Protein AF-A0A1J5P6S3-F1 (afdb_monomer)

Solvent-accessible surface area (backbone atoms only — not comparable to full-atom values): 5174 Å² total; per-residue (Å²): 116,70,64,47,45,66,69,67,75,54,89,78,96,72,59,39,54,82,40,40,67,39,47,73,73,63,68,40,80,93,71,64,87,89,67,84,77,89,79,81,87,77,91,87,67,101,62,62,53,92,80,32,70,66,57,36,54,51,51,52,49,52,54,48,36,40,70,43,73,99,59,31,59,46,68,81,62,124

Structure (mmCIF, N/CA/C/O backbone):
data_AF-A0A1J5P6S3-F1
#
_entry.id   AF-A0A1J5P6S3-F1
#
loop_
_atom_site.group_PDB
_atom_site.id
_atom_site.type_symbol
_atom_site.label_atom_id
_atom_site.label_alt_id
_atom_site.label_comp_id
_atom_site.label_asym_id
_atom_site.label_entity_id
_atom_site.label_seq_id
_atom_site.pdbx_PDB_ins_code
_atom_site.Cartn_x
_atom_site.Cartn_y
_atom_site.Cartn_z
_atom_site.occupancy
_atom_site.B_iso_or_equiv
_atom_site.auth_seq_id
_atom_site.auth_comp_id
_atom_site.auth_asym_id
_atom_site.auth_atom_id
_atom_site.pdbx_PDB_model_num
ATOM 1 N N . MET A 1 1 ? 3.960 9.461 -9.072 1.00 63.19 1 MET A N 1
ATOM 2 C CA . MET A 1 1 ? 5.084 8.517 -8.864 1.00 63.19 1 MET A CA 1
ATOM 3 C C . MET A 1 1 ? 5.116 7.460 -9.962 1.00 6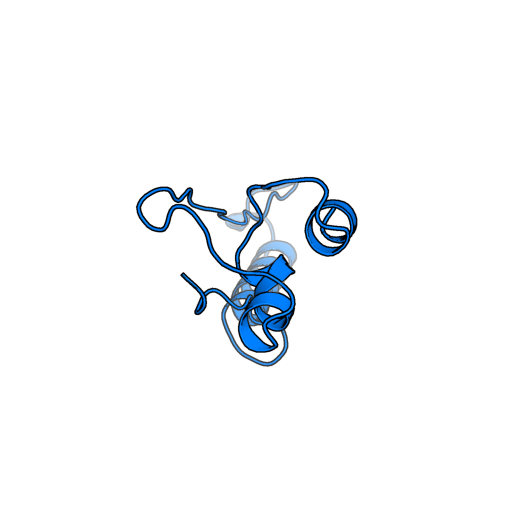3.19 1 MET A C 1
ATOM 5 O O . MET A 1 1 ? 6.097 7.431 -10.691 1.00 63.19 1 MET A O 1
ATOM 9 N N . HIS A 1 2 ? 4.039 6.690 -10.178 1.00 79.50 2 HIS A N 1
ATOM 10 C CA . HIS A 1 2 ? 3.955 5.690 -11.262 1.00 79.50 2 HIS A CA 1
ATOM 11 C C . HIS A 1 2 ? 4.333 6.223 -12.659 1.00 79.50 2 HIS A C 1
ATOM 13 O O . HIS A 1 2 ? 4.915 5.501 -13.460 1.00 79.50 2 HIS A O 1
ATOM 19 N N . GLN A 1 3 ? 4.075 7.503 -12.945 1.00 86.69 3 GLN A N 1
ATOM 20 C CA . GLN A 1 3 ? 4.307 8.078 -14.271 1.00 86.69 3 GLN A CA 1
ATOM 21 C C . GLN A 1 3 ? 5.786 8.142 -14.679 1.00 86.69 3 GLN A C 1
ATOM 23 O O . GLN A 1 3 ? 6.082 8.107 -15.866 1.00 86.69 3 GLN A O 1
ATOM 28 N N . TRP A 1 4 ? 6.717 8.187 -13.722 1.00 89.56 4 TRP A N 1
ATOM 29 C CA . TRP A 1 4 ? 8.149 8.099 -14.028 1.00 89.56 4 TRP A CA 1
ATOM 30 C C . TRP A 1 4 ? 8.537 6.717 -14.557 1.00 89.56 4 TRP A C 1
ATOM 32 O O . TRP A 1 4 ? 9.239 6.623 -15.561 1.00 89.56 4 TRP A O 1
ATOM 42 N N . ALA A 1 5 ? 8.041 5.656 -13.915 1.00 91.81 5 ALA A N 1
ATOM 43 C CA . ALA A 1 5 ? 8.276 4.284 -14.358 1.00 91.81 5 ALA A CA 1
ATOM 44 C C . ALA A 1 5 ? 7.603 4.013 -15.710 1.00 91.81 5 ALA A C 1
ATOM 46 O O . ALA A 1 5 ? 8.237 3.476 -16.611 1.00 91.81 5 ALA A O 1
ATOM 47 N N . LEU A 1 6 ? 6.362 4.480 -15.890 1.00 92.75 6 LEU A N 1
ATOM 48 C CA . LEU A 1 6 ? 5.640 4.369 -17.164 1.00 92.75 6 LEU A CA 1
ATOM 49 C C . LEU A 1 6 ? 6.316 5.138 -18.309 1.00 92.75 6 LEU A C 1
ATOM 51 O O . LEU A 1 6 ? 6.212 4.741 -19.463 1.00 92.75 6 LEU A O 1
ATOM 55 N N . ALA A 1 7 ? 7.026 6.226 -18.003 1.00 94.62 7 ALA A N 1
ATOM 56 C CA . ALA A 1 7 ? 7.823 6.971 -18.975 1.00 94.62 7 ALA A CA 1
ATOM 57 C C . ALA A 1 7 ? 9.205 6.339 -19.249 1.00 94.62 7 ALA A C 1
ATOM 59 O O . ALA A 1 7 ? 9.999 6.919 -19.986 1.00 94.62 7 ALA A O 1
ATOM 60 N N . GLY A 1 8 ? 9.521 5.185 -18.649 1.00 92.88 8 GLY A N 1
ATOM 61 C CA . GLY A 1 8 ? 10.799 4.494 -18.837 1.00 92.88 8 GLY A CA 1
ATOM 62 C C . GLY A 1 8 ? 11.990 5.184 -18.167 1.00 92.88 8 GLY A C 1
ATOM 63 O O . GLY A 1 8 ? 13.132 4.940 -18.546 1.00 92.88 8 GLY A O 1
ATOM 64 N N . LEU A 1 9 ? 11.750 6.049 -17.176 1.00 94.56 9 LEU A N 1
ATOM 65 C CA . LEU A 1 9 ? 12.797 6.852 -16.529 1.00 94.56 9 LEU A CA 1
ATOM 66 C C . LEU A 1 9 ? 13.527 6.118 -15.391 1.00 94.56 9 LEU A C 1
ATOM 68 O O . LEU A 1 9 ? 14.387 6.708 -14.739 1.00 94.56 9 LEU A O 1
ATOM 72 N N . GLY A 1 10 ? 13.201 4.848 -15.135 1.00 92.81 10 GLY A N 1
ATOM 73 C CA . GLY A 1 10 ? 13.921 4.008 -14.180 1.00 92.81 10 GLY A CA 1
ATOM 74 C C . GLY A 1 10 ? 13.056 2.978 -13.460 1.00 92.81 10 GLY A C 1
ATOM 75 O O . GLY A 1 10 ? 11.905 2.731 -13.817 1.00 92.81 10 GLY A O 1
ATOM 76 N N . ILE A 1 11 ? 13.647 2.385 -12.421 1.00 93.94 11 ILE A N 1
ATOM 77 C CA . ILE A 1 11 ? 13.038 1.374 -11.549 1.00 93.94 11 ILE A CA 1
ATOM 78 C C . ILE A 1 11 ? 12.641 2.044 -10.229 1.00 93.94 11 ILE A C 1
ATOM 80 O O . ILE A 1 11 ? 13.409 2.834 -9.680 1.00 93.94 11 ILE A O 1
ATOM 84 N N . ILE A 1 12 ? 11.460 1.718 -9.703 1.00 92.69 12 ILE A N 1
ATOM 85 C CA . ILE A 1 12 ? 10.932 2.283 -8.455 1.00 92.69 12 ILE A CA 1
ATOM 86 C C . ILE A 1 12 ? 10.265 1.188 -7.603 1.00 92.69 12 ILE A C 1
ATOM 88 O O . ILE A 1 12 ? 9.512 0.379 -8.146 1.00 92.69 12 ILE A O 1
ATOM 92 N N . PRO A 1 13 ? 10.504 1.146 -6.277 1.00 93.00 13 PRO A N 1
ATOM 93 C CA . PRO A 1 13 ? 9.731 0.297 -5.378 1.00 93.00 13 PRO A CA 1
ATOM 94 C C . PRO A 1 13 ? 8.331 0.890 -5.180 1.00 93.00 13 PRO A C 1
ATOM 96 O O . PRO A 1 13 ? 8.183 2.020 -4.715 1.00 93.00 13 PRO A O 1
ATOM 99 N N . LEU A 1 14 ? 7.303 0.123 -5.533 1.00 92.44 14 LEU A N 1
ATOM 100 C CA . LEU A 1 14 ? 5.895 0.488 -5.370 1.00 92.44 14 LEU A CA 1
ATOM 101 C C . LEU A 1 14 ? 5.149 -0.653 -4.680 1.00 92.44 14 LEU A C 1
ATOM 103 O O . LEU A 1 14 ? 5.518 -1.820 -4.816 1.00 92.44 14 LEU A O 1
ATOM 107 N N . ALA A 1 15 ? 4.100 -0.310 -3.935 1.00 93.12 15 ALA A N 1
ATOM 108 C CA . ALA A 1 15 ? 3.229 -1.311 -3.337 1.00 93.12 15 ALA A CA 1
ATOM 109 C C . ALA A 1 15 ? 2.443 -2.043 -4.431 1.00 93.12 15 ALA A C 1
ATOM 111 O O . ALA A 1 15 ? 1.975 -1.415 -5.382 1.00 93.12 15 ALA A O 1
ATOM 112 N N . SER A 1 16 ? 2.263 -3.356 -4.284 1.00 92.75 16 SER A N 1
ATOM 113 C CA . SER A 1 16 ? 1.606 -4.190 -5.297 1.00 92.75 16 SER A CA 1
ATOM 114 C C . SER A 1 16 ? 0.208 -3.686 -5.650 1.00 92.75 16 SER A C 1
ATOM 116 O O . SER A 1 16 ? -0.102 -3.553 -6.830 1.00 92.75 16 SER A O 1
ATOM 118 N N . TRP A 1 17 ? -0.589 -3.287 -4.659 1.00 93.75 17 TRP A N 1
ATOM 119 C CA . TRP A 1 17 ? -1.952 -2.795 -4.882 1.00 93.75 17 TRP A CA 1
ATOM 120 C C . TRP A 1 17 ? -2.028 -1.469 -5.655 1.00 93.75 17 TRP A C 1
ATOM 122 O O . TRP A 1 17 ? -3.071 -1.177 -6.230 1.00 93.75 17 TRP A O 1
ATOM 132 N N . ASP A 1 18 ? -0.954 -0.672 -5.692 1.00 93.12 18 ASP A N 1
ATOM 133 C CA . ASP A 1 18 ? -0.903 0.603 -6.430 1.00 93.12 18 ASP A CA 1
ATOM 134 C C . ASP A 1 18 ? -0.613 0.385 -7.928 1.00 93.12 18 ASP A C 1
ATOM 136 O O . ASP A 1 18 ? -0.977 1.201 -8.773 1.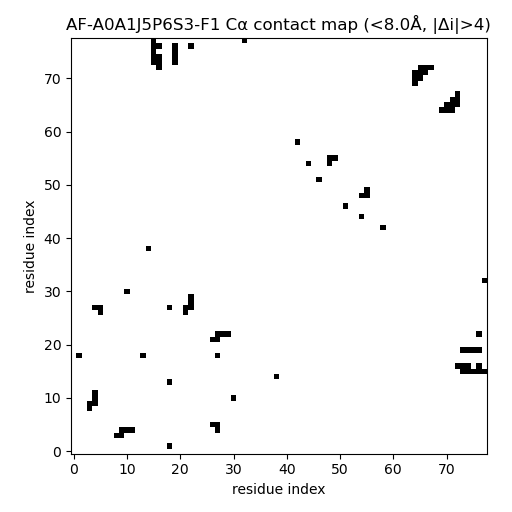00 93.12 18 ASP A O 1
ATOM 140 N N . VAL A 1 19 ? 0.027 -0.739 -8.277 1.00 93.75 19 VAL A N 1
ATOM 141 C CA . VAL A 1 19 ? 0.467 -1.050 -9.650 1.00 93.75 19 VAL A CA 1
ATOM 142 C C . VAL A 1 19 ? -0.082 -2.360 -10.210 1.00 93.75 19 VAL A C 1
ATOM 144 O O . VAL A 1 19 ? 0.239 -2.707 -11.344 1.00 93.75 19 VAL A O 1
ATOM 147 N N . ALA A 1 20 ? -0.923 -3.090 -9.475 1.00 93.44 20 ALA A N 1
ATOM 148 C CA . ALA A 1 20 ? -1.382 -4.421 -9.873 1.00 93.44 20 ALA A CA 1
ATOM 149 C C . ALA A 1 20 ? -2.049 -4.444 -11.258 1.00 93.44 20 ALA A C 1
ATOM 151 O O . ALA A 1 20 ? -1.782 -5.343 -12.051 1.00 93.44 20 ALA A O 1
ATOM 152 N N . GLY A 1 21 ? -2.866 -3.433 -11.579 1.00 93.81 21 GLY A N 1
ATOM 153 C CA . GLY A 1 21 ? -3.454 -3.284 -12.915 1.00 93.81 21 GLY A CA 1
ATOM 154 C C . GLY A 1 21 ? -2.396 -3.075 -14.000 1.00 93.81 21 GLY A C 1
ATOM 155 O O . GLY A 1 21 ? -2.408 -3.763 -15.011 1.00 93.81 21 GLY A O 1
ATOM 156 N N . LEU A 1 22 ? -1.417 -2.203 -13.747 1.00 93.88 22 LEU A N 1
ATOM 157 C CA . LEU A 1 22 ? -0.331 -1.913 -14.689 1.00 93.88 22 LEU A CA 1
ATOM 158 C C . LEU A 1 22 ? 0.573 -3.128 -14.935 1.00 93.88 22 LEU A C 1
ATOM 160 O O . LEU A 1 22 ? 1.049 -3.312 -16.052 1.00 93.88 22 LEU A O 1
ATOM 164 N N . LEU A 1 23 ? 0.796 -3.956 -13.910 1.00 93.88 23 LEU A N 1
ATOM 165 C CA . LEU A 1 23 ? 1.532 -5.216 -14.034 1.00 93.88 23 LEU A CA 1
ATOM 166 C C . LEU A 1 23 ? 0.727 -6.266 -14.815 1.00 93.88 23 LEU A C 1
ATOM 168 O O . LEU A 1 23 ? 1.288 -6.959 -15.657 1.00 93.88 23 LEU A O 1
ATOM 172 N N . ARG A 1 24 ? -0.588 -6.374 -14.571 1.00 93.81 24 ARG A N 1
ATOM 173 C CA . ARG A 1 24 ? -1.474 -7.298 -15.304 1.00 93.81 24 ARG A CA 1
ATOM 174 C C . ARG A 1 24 ? -1.602 -6.938 -16.783 1.00 93.81 24 ARG A C 1
ATOM 176 O O . ARG A 1 24 ? -1.598 -7.834 -17.621 1.00 93.81 24 ARG A O 1
ATOM 183 N N . ASP A 1 25 ? -1.663 -5.648 -17.087 1.00 94.62 25 ASP A N 1
ATOM 184 C CA . ASP A 1 25 ? -1.821 -5.144 -18.453 1.00 94.62 25 ASP A CA 1
ATOM 185 C C . ASP A 1 25 ? -0.474 -5.044 -19.203 1.00 94.62 25 ASP A C 1
ATOM 187 O O . ASP A 1 25 ? -0.442 -4.690 -20.380 1.00 94.62 25 ASP A O 1
ATOM 191 N N . GLY A 1 26 ? 0.647 -5.351 -18.535 1.00 94.12 26 GLY A N 1
ATOM 192 C CA . GLY A 1 26 ? 1.997 -5.339 -19.113 1.00 94.12 26 GLY A CA 1
ATOM 193 C C . GLY A 1 26 ? 2.607 -3.945 -19.307 1.00 94.12 26 GLY A C 1
ATOM 194 O O . GLY A 1 26 ? 3.651 -3.817 -19.940 1.00 94.12 26 GLY A O 1
ATOM 195 N N . ALA A 1 27 ? 1.981 -2.896 -18.767 1.00 95.00 27 ALA A N 1
ATOM 196 C CA . ALA A 1 27 ? 2.497 -1.526 -18.812 1.00 95.00 27 ALA A CA 1
ATOM 197 C C . ALA A 1 27 ? 3.686 -1.305 -17.858 1.00 95.00 27 ALA A C 1
ATOM 199 O O . ALA A 1 27 ? 4.488 -0.395 -18.063 1.00 95.00 27 ALA A O 1
ATOM 200 N N . LEU A 1 28 ? 3.792 -2.125 -16.811 1.00 94.69 28 LEU A N 1
ATOM 201 C CA . LEU A 1 28 ? 4.960 -2.226 -15.941 1.00 94.69 28 LEU A CA 1
ATOM 202 C C . LEU A 1 28 ? 5.422 -3.683 -15.879 1.00 94.69 28 LEU A C 1
ATOM 204 O O . LEU A 1 28 ? 4.615 -4.604 -15.987 1.00 94.69 28 LEU A O 1
ATOM 208 N N . GLU A 1 29 ? 6.714 -3.882 -15.634 1.00 93.94 29 GLU A N 1
ATOM 209 C CA . GLU A 1 29 ? 7.313 -5.200 -15.439 1.00 93.94 29 GLU A CA 1
ATOM 210 C C . GLU A 1 29 ? 7.971 -5.281 -14.061 1.00 93.94 29 GLU A C 1
ATOM 212 O O . GLU A 1 29 ? 8.669 -4.359 -13.623 1.00 93.94 29 GLU A O 1
ATOM 217 N N . ARG A 1 30 ? 7.754 -6.400 -13.363 1.00 92.88 30 ARG A N 1
ATOM 218 C CA . ARG A 1 30 ? 8.426 -6.659 -12.095 1.00 92.88 30 ARG A CA 1
ATOM 219 C C . ARG A 1 30 ? 9.878 -7.046 -12.351 1.00 92.88 30 ARG A C 1
ATOM 221 O O . ARG A 1 30 ? 10.167 -8.095 -12.915 1.00 92.88 30 ARG A O 1
ATOM 228 N N . VAL A 1 31 ? 10.784 -6.243 -11.815 1.00 94.00 31 VAL A N 1
ATOM 229 C CA . VAL A 1 31 ? 12.221 -6.523 -11.805 1.00 94.00 31 VAL A CA 1
ATOM 230 C C . VAL A 1 31 ? 12.674 -6.948 -10.411 1.00 94.00 31 VAL A C 1
ATOM 232 O O . VAL A 1 31 ? 12.047 -6.592 -9.415 1.00 94.00 31 VAL A O 1
ATOM 235 N N . LEU A 1 32 ? 13.786 -7.687 -10.339 1.00 93.81 32 LEU A N 1
ATOM 236 C CA . LEU A 1 32 ? 14.422 -8.094 -9.078 1.00 93.81 32 LEU A CA 1
ATOM 237 C C . LEU A 1 32 ? 13.482 -8.876 -8.130 1.00 93.81 32 LEU A C 1
ATOM 239 O O . LEU A 1 32 ? 13.312 -8.487 -6.973 1.00 93.81 32 LEU A O 1
ATOM 243 N N . PRO A 1 33 ? 12.890 -10.005 -8.567 1.00 91.19 33 PRO A N 1
ATOM 244 C CA . PRO A 1 33 ? 11.829 -10.684 -7.826 1.00 91.19 33 PRO A CA 1
ATOM 245 C C . PRO A 1 33 ? 12.239 -11.266 -6.460 1.00 91.19 33 PRO A C 1
ATOM 247 O O . PRO A 1 33 ? 11.398 -11.624 -5.633 1.00 91.19 33 PRO A O 1
ATOM 250 N N . GLN A 1 34 ? 13.534 -11.369 -6.197 1.00 93.56 34 GLN A N 1
ATOM 251 C CA . GLN A 1 34 ? 14.072 -11.780 -4.907 1.00 93.56 34 GLN A CA 1
ATOM 252 C C . GLN A 1 34 ? 14.063 -10.652 -3.857 1.00 93.56 34 GLN A C 1
ATOM 254 O O . GLN A 1 34 ? 14.177 -10.934 -2.666 1.00 93.56 34 GLN A O 1
ATOM 259 N N . TYR A 1 35 ? 13.880 -9.392 -4.265 1.00 91.94 35 TYR A N 1
ATOM 260 C CA . TYR A 1 35 ? 13.831 -8.236 -3.370 1.00 91.94 35 TYR A CA 1
ATOM 261 C C . TYR A 1 35 ? 12.387 -7.762 -3.193 1.00 91.94 35 TYR A C 1
ATOM 263 O O . TYR A 1 35 ? 11.705 -7.414 -4.153 1.00 91.94 35 TYR A O 1
ATOM 271 N N . HIS A 1 36 ? 11.912 -7.753 -1.950 1.00 90.38 36 HIS A N 1
ATOM 272 C CA . HIS A 1 36 ? 10.585 -7.260 -1.594 1.00 90.38 36 HIS A CA 1
ATOM 273 C C . HIS A 1 36 ? 10.588 -6.721 -0.162 1.00 90.38 36 HIS A C 1
ATOM 275 O O . HIS A 1 36 ? 11.412 -7.119 0.663 1.00 90.38 36 HIS A O 1
ATOM 281 N N . GLN A 1 37 ? 9.653 -5.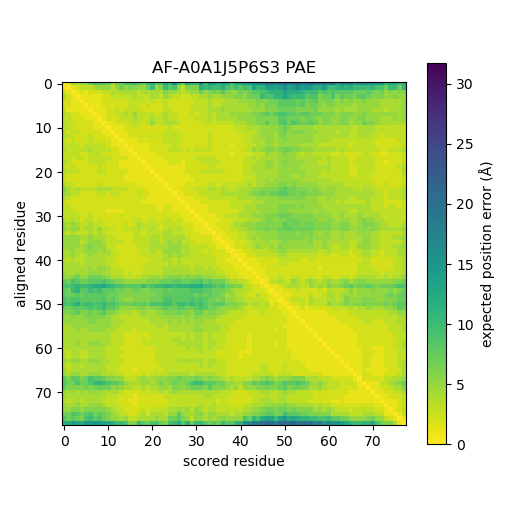818 0.126 1.00 90.81 37 GLN A N 1
ATOM 282 C CA . GLN A 1 37 ? 9.402 -5.289 1.461 1.00 90.81 37 GLN A CA 1
ATOM 283 C C . GLN A 1 37 ? 7.901 -5.342 1.737 1.00 90.81 37 GLN A C 1
ATOM 285 O O . GLN A 1 37 ? 7.099 -5.063 0.844 1.00 90.81 37 GLN A O 1
ATOM 290 N N . SER A 1 38 ? 7.523 -5.688 2.969 1.00 90.94 38 SER A N 1
ATOM 291 C CA . SER A 1 38 ? 6.133 -5.586 3.406 1.00 90.94 38 SER A CA 1
ATOM 292 C C . SER A 1 38 ? 5.679 -4.134 3.363 1.00 90.94 38 SER A C 1
ATOM 294 O O . SER A 1 38 ? 6.311 -3.253 3.947 1.00 90.94 38 SER A O 1
ATOM 296 N N . ALA A 1 39 ? 4.567 -3.897 2.684 1.00 92.69 39 ALA A N 1
ATOM 297 C CA . ALA A 1 39 ? 3.869 -2.631 2.719 1.00 92.69 39 ALA A CA 1
ATOM 298 C C . ALA A 1 39 ? 2.613 -2.850 3.577 1.00 92.69 39 ALA A C 1
ATOM 300 O O . ALA A 1 39 ? 1.547 -3.193 3.082 1.00 92.69 39 ALA A O 1
ATOM 301 N N . ASP A 1 40 ? 2.759 -2.768 4.895 1.00 92.56 40 ASP A N 1
ATOM 302 C CA . ASP A 1 40 ? 1.632 -2.962 5.809 1.00 92.56 40 ASP A CA 1
ATOM 303 C C . ASP A 1 40 ? 0.872 -1.642 5.998 1.00 92.56 40 ASP A C 1
ATOM 305 O O . ASP A 1 40 ? 1.477 -0.580 6.171 1.00 92.56 40 ASP A O 1
ATOM 309 N N . VAL A 1 41 ? -0.462 -1.700 5.995 1.00 92.94 41 VAL A N 1
ATOM 310 C CA . VAL A 1 41 ? -1.330 -0.542 6.260 1.00 92.94 41 VAL A CA 1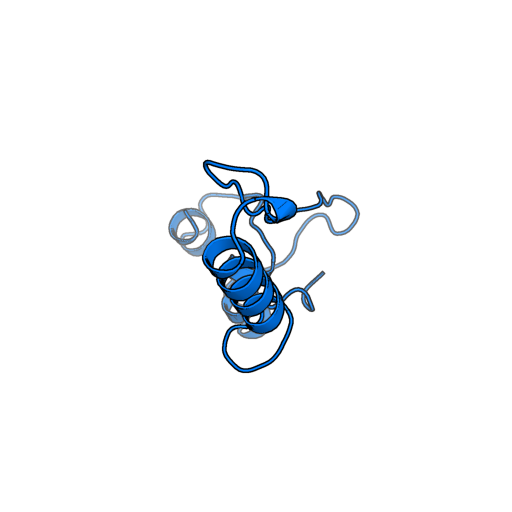
ATOM 311 C C . VAL A 1 41 ? -1.857 -0.625 7.688 1.00 92.94 41 VAL A C 1
ATOM 313 O O . VAL A 1 41 ? -2.488 -1.609 8.070 1.00 92.94 41 VAL A O 1
ATOM 316 N N . TRP A 1 42 ? -1.639 0.433 8.470 1.00 94.50 42 TRP A N 1
ATOM 317 C CA . TRP A 1 42 ? -2.042 0.501 9.874 1.00 94.50 42 TRP A CA 1
ATOM 318 C C . TRP A 1 42 ? -3.088 1.588 10.101 1.00 94.50 42 TRP A C 1
ATOM 320 O O . TRP A 1 42 ? -2.941 2.720 9.641 1.00 94.50 42 TRP A O 1
ATOM 330 N N . ALA A 1 43 ? -4.128 1.262 10.868 1.00 95.25 43 ALA A N 1
ATOM 331 C CA . ALA A 1 43 ? -5.078 2.252 11.353 1.00 95.25 43 ALA A CA 1
ATOM 332 C C . ALA A 1 43 ? -4.511 2.947 12.599 1.00 95.25 43 ALA A C 1
ATOM 334 O O . ALA A 1 43 ? -4.316 2.315 13.636 1.00 95.25 43 ALA A O 1
ATOM 335 N N . VAL A 1 44 ? -4.276 4.256 12.506 1.00 95.06 44 VAL A N 1
ATOM 336 C CA . VAL A 1 44 ? -3.869 5.093 13.642 1.00 95.06 44 VAL A CA 1
ATOM 337 C C . VAL A 1 44 ? -5.080 5.883 14.123 1.00 95.06 44 VAL A C 1
ATOM 339 O O . VAL A 1 44 ? -5.683 6.635 13.359 1.00 95.06 44 VAL A O 1
ATOM 342 N N . THR A 1 45 ? -5.455 5.705 15.389 1.00 94.44 45 THR A N 1
ATOM 343 C CA . THR A 1 45 ? -6.652 6.318 15.981 1.00 94.44 45 THR A CA 1
ATOM 344 C C . THR A 1 45 ? -6.300 7.230 17.153 1.00 94.44 45 THR A C 1
ATOM 346 O O . THR A 1 45 ? -5.332 6.998 17.871 1.00 94.44 45 THR A O 1
ATOM 349 N N . ALA A 1 46 ? -7.113 8.268 17.377 1.00 91.12 46 ALA A N 1
ATOM 350 C CA . ALA A 1 46 ? -6.887 9.254 18.442 1.00 91.12 46 ALA A CA 1
ATOM 351 C C . ALA A 1 46 ? -7.095 8.701 19.868 1.00 91.12 46 ALA A C 1
ATOM 353 O O . ALA A 1 46 ? -6.591 9.268 20.832 1.00 91.12 46 ALA A O 1
ATOM 354 N N . ALA A 1 47 ? -7.839 7.602 20.005 1.00 93.81 47 ALA A N 1
ATOM 355 C CA . ALA A 1 47 ? -8.052 6.881 21.256 1.00 93.81 47 ALA A CA 1
ATOM 356 C C . ALA A 1 47 ? -7.921 5.372 21.017 1.00 93.81 47 ALA A C 1
ATOM 358 O O . ALA A 1 47 ? -7.981 4.907 19.872 1.00 93.81 47 ALA A O 1
ATOM 359 N N . ARG A 1 48 ? -7.766 4.604 22.100 1.00 91.94 48 ARG A N 1
ATOM 360 C CA . ARG A 1 48 ? -7.744 3.137 22.041 1.00 91.94 48 ARG A CA 1
ATOM 361 C C . ARG A 1 48 ? -9.122 2.612 21.614 1.00 91.94 48 ARG A C 1
ATOM 363 O O . ARG A 1 48 ? -10.152 3.185 21.968 1.00 91.94 48 ARG A O 1
ATOM 370 N N . LEU A 1 49 ? -9.148 1.527 20.841 1.00 92.19 49 LEU A N 1
ATOM 371 C CA . LEU A 1 49 ? -10.391 0.989 20.268 1.00 92.19 49 LEU A CA 1
ATOM 372 C C . LEU A 1 49 ? -11.363 0.439 21.327 1.00 92.19 49 LEU A C 1
ATOM 374 O O . LEU A 1 49 ? -12.572 0.449 21.116 1.00 92.19 49 LEU A O 1
ATOM 378 N N . ASP A 1 50 ? -10.857 0.014 22.484 1.00 92.75 50 ASP A N 1
ATOM 379 C CA . ASP A 1 50 ? -11.660 -0.404 23.642 1.00 92.75 50 ASP A CA 1
ATOM 380 C C . ASP A 1 50 ? -12.412 0.762 24.311 1.00 92.75 50 ASP A C 1
ATOM 382 O O . ASP A 1 50 ? -13.418 0.541 24.979 1.00 92.75 50 ASP A O 1
ATOM 386 N N . GLN A 1 51 ? -11.980 2.007 24.085 1.00 95.31 51 GLN A N 1
ATOM 387 C CA . GLN A 1 51 ? -12.592 3.211 24.658 1.00 95.31 51 GLN A CA 1
ATOM 388 C C . GLN A 1 51 ? -13.681 3.825 23.767 1.00 95.31 51 GLN A C 1
ATOM 390 O O . GLN A 1 51 ? -14.374 4.749 24.191 1.00 95.31 51 GLN A O 1
ATOM 395 N N . SER A 1 52 ? -13.848 3.355 22.526 1.00 96.44 52 SER A N 1
ATOM 396 C CA . SER A 1 52 ? -14.845 3.898 21.599 1.00 96.44 52 SER A CA 1
ATOM 397 C C . SER A 1 52 ? -15.386 2.838 20.648 1.00 96.44 52 SER A C 1
ATOM 399 O O . SER A 1 52 ? -14.743 2.461 19.667 1.00 96.44 52 SER A O 1
ATOM 401 N N . ALA A 1 53 ? -16.636 2.428 20.882 1.00 95.00 53 ALA A N 1
ATOM 402 C CA . ALA A 1 53 ? -17.338 1.477 20.023 1.00 95.00 53 ALA A CA 1
ATOM 403 C C . ALA A 1 53 ? -17.433 1.960 18.565 1.00 95.00 53 ALA A C 1
ATOM 405 O O . ALA A 1 53 ? -17.294 1.159 17.644 1.00 95.00 53 ALA A O 1
ATOM 406 N N . LYS A 1 54 ? -17.613 3.271 18.344 1.00 95.31 54 LYS A N 1
ATOM 407 C CA . LYS A 1 54 ? -17.669 3.849 16.994 1.00 95.31 54 LYS A CA 1
ATOM 408 C C . LYS A 1 54 ? -16.332 3.719 16.267 1.00 95.31 54 LYS A C 1
ATOM 410 O O . LYS A 1 54 ? -16.328 3.343 15.098 1.00 95.31 54 LYS A O 1
ATOM 415 N N . LEU A 1 55 ? -15.216 4.027 16.937 1.00 96.62 55 LEU A N 1
ATOM 416 C CA . LEU A 1 55 ? -13.888 3.874 16.335 1.00 96.62 55 LEU A CA 1
ATOM 417 C C . LEU A 1 55 ? -13.610 2.407 16.029 1.00 96.62 55 LEU A C 1
ATOM 419 O O . LEU A 1 55 ? -13.227 2.101 14.909 1.00 96.62 55 LEU A O 1
ATOM 423 N N . ARG A 1 56 ? -13.891 1.509 16.978 1.00 96.12 56 ARG A N 1
ATOM 424 C CA . ARG A 1 56 ? -13.720 0.068 16.787 1.00 96.12 56 ARG A CA 1
ATOM 425 C C . ARG A 1 56 ? -14.465 -0.444 15.555 1.00 96.12 56 ARG A C 1
ATOM 427 O O . ARG A 1 56 ? -13.832 -0.994 14.663 1.00 96.12 56 ARG A O 1
ATOM 434 N N . VAL A 1 57 ? -15.773 -0.198 15.468 1.00 96.94 57 VAL A N 1
ATOM 435 C CA . VAL A 1 57 ? -16.597 -0.671 14.342 1.00 96.94 57 VAL A CA 1
ATOM 436 C C . VAL A 1 57 ? -16.164 -0.038 13.017 1.00 96.94 57 VAL A C 1
ATOM 438 O O . VAL A 1 57 ? -16.121 -0.719 11.998 1.00 96.94 57 VAL A O 1
ATOM 441 N N . CYS A 1 58 ? -15.804 1.249 13.009 1.00 96.50 58 CYS A N 1
ATOM 442 C CA . CYS A 1 58 ? -15.314 1.917 11.801 1.00 96.50 58 CYS A CA 1
ATOM 443 C C . CYS A 1 58 ? -13.979 1.324 11.323 1.00 96.50 58 CYS A C 1
ATOM 445 O O . CYS A 1 58 ? -13.821 1.021 10.143 1.00 96.50 58 CYS A O 1
ATOM 447 N N . THR A 1 59 ? -13.027 1.114 12.235 1.00 97.12 59 THR A N 1
ATOM 448 C CA . THR A 1 59 ? -11.731 0.506 11.918 1.00 97.12 59 THR A CA 1
ATOM 449 C C . THR A 1 59 ? -11.893 -0.936 11.438 1.00 97.12 59 THR A C 1
ATOM 451 O O . THR A 1 59 ? -11.295 -1.298 10.430 1.00 97.12 59 THR A O 1
ATOM 454 N N . GLU A 1 60 ? -12.736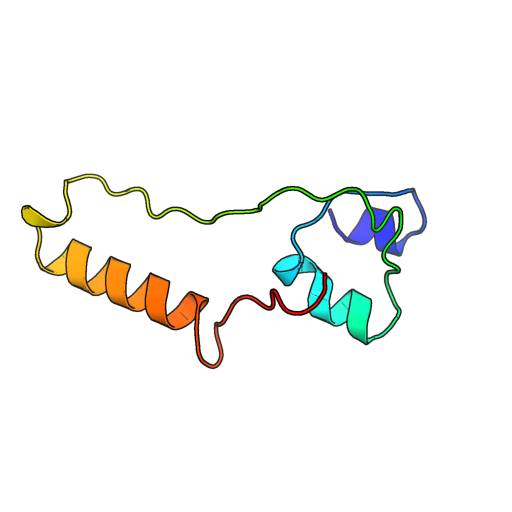 -1.738 12.094 1.00 96.31 60 GLU A N 1
ATOM 455 C CA . GLU A 1 60 ? -13.064 -3.106 11.665 1.00 96.31 60 GLU A CA 1
ATOM 456 C C . GLU A 1 60 ? -13.677 -3.128 10.256 1.00 96.31 60 GLU A C 1
ATOM 458 O O . GLU A 1 60 ? -13.280 -3.944 9.423 1.00 96.31 60 GLU A O 1
ATOM 463 N N . LEU A 1 61 ? -14.593 -2.198 9.961 1.00 96.62 61 LEU A N 1
ATOM 464 C CA . LEU A 1 61 ? -15.185 -2.058 8.632 1.00 96.62 61 LEU A CA 1
ATOM 465 C C . LEU A 1 61 ? -14.122 -1.736 7.576 1.00 96.62 61 LEU A C 1
ATOM 467 O O . LEU A 1 61 ? -14.087 -2.390 6.538 1.00 96.62 61 LEU A O 1
ATOM 471 N N . LEU A 1 62 ? -13.252 -0.756 7.835 1.00 96.69 62 L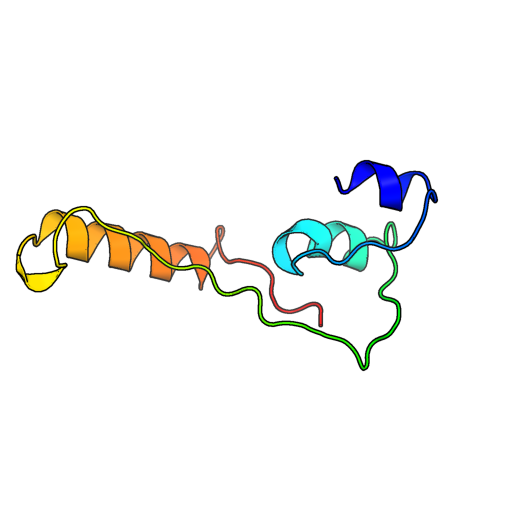EU A N 1
ATOM 472 C CA . LEU A 1 62 ? -12.190 -0.373 6.901 1.00 96.69 62 LEU A CA 1
ATOM 473 C C . LEU A 1 62 ? -11.220 -1.529 6.646 1.00 96.69 62 LEU A C 1
ATOM 475 O O . LEU A 1 62 ? -10.902 -1.804 5.494 1.00 96.69 62 LEU A O 1
ATOM 479 N N . ILE A 1 63 ? -10.792 -2.236 7.697 1.00 96.75 63 ILE A N 1
ATOM 480 C CA . ILE A 1 63 ? -9.922 -3.412 7.564 1.00 96.75 63 ILE A CA 1
ATOM 481 C C . ILE A 1 63 ? -10.599 -4.471 6.691 1.00 96.75 63 ILE A C 1
ATOM 483 O O . ILE A 1 63 ? -9.989 -4.957 5.743 1.00 96.75 63 ILE A O 1
ATOM 487 N N . SER A 1 64 ? -11.866 -4.787 6.969 1.00 96.81 64 SER A N 1
ATOM 488 C CA . SER A 1 64 ? -12.629 -5.774 6.200 1.00 96.81 64 SER A CA 1
ATOM 489 C C . SER A 1 64 ? -12.730 -5.393 4.719 1.00 96.81 64 SER A C 1
ATOM 491 O O . SER A 1 64 ? -12.413 -6.207 3.853 1.00 96.81 64 SER A O 1
ATOM 493 N N . GLN A 1 65 ? -13.074 -4.137 4.417 1.00 96.69 65 GLN A N 1
ATOM 494 C CA . GLN A 1 65 ? -13.192 -3.645 3.040 1.00 96.69 65 GLN A CA 1
ATOM 495 C C . GLN A 1 65 ? -11.851 -3.615 2.294 1.00 96.69 65 GLN A C 1
ATOM 497 O O . GLN A 1 65 ? -11.823 -3.868 1.095 1.00 96.69 65 GLN A O 1
ATOM 502 N N . LEU A 1 66 ? -10.741 -3.328 2.981 1.00 96.56 66 LEU A N 1
ATOM 503 C CA . LEU A 1 66 ? -9.405 -3.328 2.375 1.00 96.56 66 LEU A CA 1
ATOM 504 C C . LEU A 1 66 ? -8.823 -4.738 2.204 1.00 96.56 66 LEU A C 1
ATOM 506 O O . LEU A 1 66 ? -7.897 -4.924 1.417 1.00 96.56 66 LEU A O 1
ATOM 510 N N . GLN A 1 67 ? -9.351 -5.735 2.915 1.00 95.06 67 GLN A N 1
ATOM 511 C CA . GLN A 1 67 ? -8.944 -7.134 2.775 1.00 95.06 67 GLN A CA 1
ATOM 512 C C . GLN A 1 67 ? -9.794 -7.900 1.760 1.00 95.06 67 GLN A C 1
ATOM 514 O O . GLN A 1 67 ? -9.296 -8.827 1.124 1.00 95.06 67 GLN A O 1
ATOM 519 N N . GLN A 1 68 ? -11.083 -7.572 1.645 1.00 93.88 68 GLN A N 1
ATOM 520 C CA . GLN A 1 68 ? -12.059 -8.370 0.907 1.00 93.88 68 GLN A CA 1
ATOM 521 C C . GLN A 1 68 ? -13.070 -7.492 0.164 1.00 93.88 68 GLN A C 1
ATOM 523 O O . GLN A 1 68 ? -13.460 -6.421 0.620 1.00 93.88 68 GLN A O 1
ATOM 528 N N . GLY A 1 69 ? -13.559 -7.997 -0.970 1.00 90.81 69 GLY A N 1
ATOM 529 C CA . GLY A 1 69 ? -14.600 -7.336 -1.754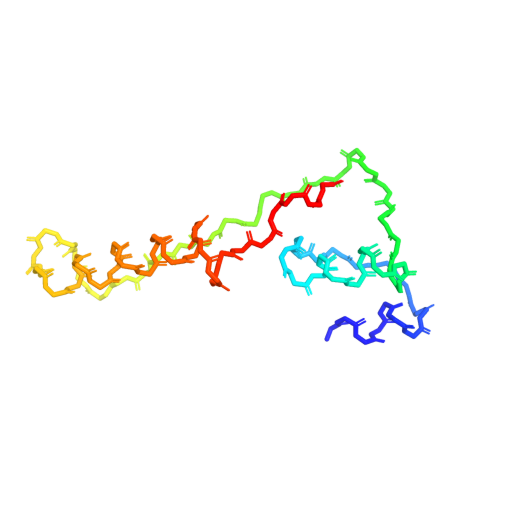 1.00 90.81 69 GLY A CA 1
ATOM 530 C C . GLY A 1 69 ? -14.061 -6.283 -2.733 1.00 90.81 69 GLY A C 1
ATOM 531 O O . GLY A 1 69 ? -12.894 -6.333 -3.118 1.00 90.81 69 GLY A O 1
ATOM 532 N N . PRO A 1 70 ? -14.907 -5.343 -3.189 1.00 92.62 70 PRO A N 1
ATOM 533 C CA . PRO A 1 70 ? -14.580 -4.429 -4.289 1.00 92.62 70 PRO A CA 1
ATOM 534 C C . PRO A 1 70 ? -13.495 -3.397 -3.948 1.00 92.62 70 PRO A C 1
ATOM 536 O O . PRO A 1 70 ? -12.954 -2.766 -4.852 1.00 92.62 70 PRO A O 1
ATOM 539 N N . HIS A 1 71 ? -13.187 -3.214 -2.663 1.00 94.75 71 HIS A N 1
ATOM 540 C CA . HIS A 1 71 ? -12.160 -2.291 -2.176 1.00 94.75 71 HIS A CA 1
ATOM 541 C C . HIS A 1 71 ? -10.902 -3.011 -1.674 1.00 94.75 71 HIS A C 1
ATOM 543 O O . HIS A 1 71 ? -10.018 -2.365 -1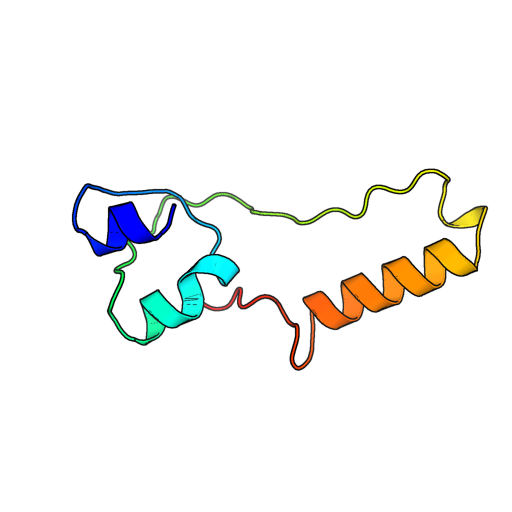.108 1.00 94.75 71 HIS A O 1
ATOM 549 N N . ALA A 1 72 ? -10.818 -4.329 -1.879 1.00 95.56 72 ALA A N 1
ATOM 550 C CA . ALA A 1 72 ? -9.674 -5.109 -1.449 1.00 95.56 72 ALA A CA 1
ATOM 551 C C . ALA A 1 72 ? -8.397 -4.629 -2.145 1.00 95.56 72 ALA A C 1
ATOM 553 O O . ALA A 1 72 ? -8.367 -4.428 -3.361 1.00 95.56 72 ALA A O 1
ATOM 554 N N . LEU A 1 73 ? -7.327 -4.480 -1.369 1.00 94.94 73 LEU A N 1
ATOM 5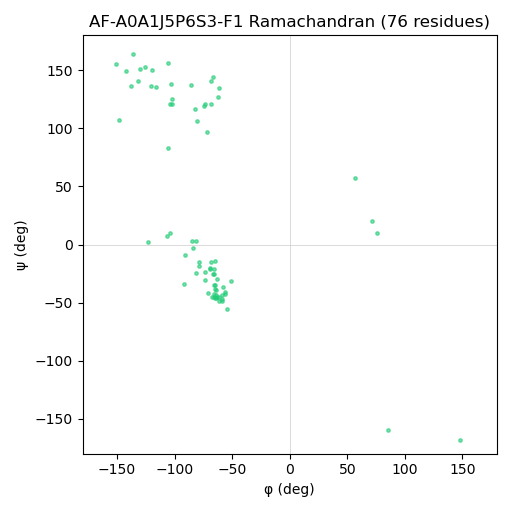55 C CA . LEU A 1 73 ? -6.006 -4.182 -1.899 1.00 94.94 73 LEU A CA 1
ATOM 556 C C . LEU A 1 73 ? -5.496 -5.403 -2.676 1.00 94.94 73 LEU A C 1
ATOM 558 O O . LEU A 1 73 ? -5.354 -6.493 -2.116 1.00 94.94 73 LEU A O 1
ATOM 562 N N . ASP A 1 74 ? -5.207 -5.222 -3.966 1.00 93.38 74 ASP A N 1
ATOM 563 C CA . ASP A 1 74 ? -4.679 -6.296 -4.809 1.00 93.38 74 ASP A CA 1
ATOM 564 C C . ASP A 1 74 ? -3.227 -6.608 -4.421 1.00 93.38 74 ASP A C 1
ATOM 566 O O . ASP A 1 74 ? -2.278 -5.944 -4.831 1.00 93.38 74 ASP A O 1
ATOM 570 N N . THR A 1 75 ? -3.064 -7.635 -3.592 1.00 89.88 75 THR A N 1
ATOM 571 C CA . THR A 1 75 ? -1.765 -8.131 -3.116 1.00 89.88 75 THR A CA 1
ATOM 572 C C . THR A 1 75 ? -1.344 -9.427 -3.814 1.00 89.88 75 THR A C 1
ATOM 574 O O . THR A 1 75 ? -0.380 -10.076 -3.397 1.00 89.88 75 THR A O 1
ATOM 577 N N . SER A 1 76 ? -2.070 -9.819 -4.869 1.00 86.06 76 SER A N 1
ATOM 578 C CA . SER A 1 76 ? -1.853 -11.077 -5.592 1.00 86.06 76 SER A CA 1
ATOM 579 C C . SER A 1 76 ? -0.606 -11.040 -6.472 1.00 86.06 76 SER A C 1
ATOM 581 O O . SER A 1 76 ? 0.059 -12.060 -6.657 1.00 86.06 76 SER A O 1
ATOM 583 N N . VAL A 1 77 ? -0.266 -9.854 -6.979 1.00 80.12 77 VAL A N 1
ATOM 584 C CA . VAL A 1 77 ? 0.917 -9.643 -7.804 1.00 80.12 77 VAL A CA 1
ATOM 585 C C . VAL A 1 77 ? 2.124 -9.524 -6.880 1.00 80.12 77 VAL A C 1
ATOM 587 O O . VAL A 1 77 ? 2.260 -8.536 -6.154 1.00 80.12 77 VAL A O 1
ATOM 590 N N . ARG A 1 78 ? 2.953 -10.573 -6.859 1.00 68.31 78 ARG A N 1
ATOM 591 C CA . ARG A 1 78 ? 4.146 -10.657 -6.014 1.00 68.31 78 ARG A CA 1
ATOM 592 C C . ARG A 1 78 ? 5.426 -10.501 -6.781 1.00 68.31 78 ARG A C 1
ATOM 594 O O . ARG A 1 78 ? 5.665 -11.207 -7.789 1.00 68.31 78 ARG A O 1
#

Secondary structure (DSSP, 8-state):
-HHHHHTTS------HHHHHHHHHTTSS----TT-----------SS-GGG-HHHHHHHHHHHHHHHSSTT-------

Foldseek 3Di:
DVVCVLVVVDDDDDQCLVCVVCCVVVSHDDDPVVDDDDPDDDDDDPDDCVVDVVVVVVVVVVVDQCCDDPNDRPNVPD

Radius of gyration: 16.41 Å; Cα contacts (8 Å, |Δi|>4): 48; chains: 1; bounding box: 32×21×44 Å

pLDDT: mean 92.62, std 5.34, range [63.19, 97.12]

Organism: NCBI:txid410659

Sequence (78 aa):
MHQWALAGLGIIPLASWDVAGLLRDGALERVLPQYHQSADVWAVTAARLDQSAKLRVCTELLISQLQQGPHALDTSVR

Mean predicted aligned error: 3.85 Å